Protein AF-A0A820PVW7-F1 (afdb_monomer_lite)

Foldseek 3Di:
DDDDDDQPPCVVVLHQVLVSVVLVVDDAQDKDKDWAFDSSCPSVVVVVDDDDHGDIDIDIDTRHDDDDDDDLPPDDPVRLVVVLVVLQVVLVVCVVVVVNVVSVVSVVVNVSSND

pLDDT: mean 82.85, std 8.85, range [55.69, 93.88]

Secondary structure (DSSP, 8-state):
------TT-GGGGT--HHHHHHHTTPPTT-EEEEEEEGGGGTTGGGGT--PPTT-EEEEEEE-----PPPPTTT--HHHHHHHHHHHHHHHHHHHHTT-HHHHHHHHHHHHHHH-

Sequence (115 aa):
RTIQFIVGLPFLQNIPLAIDYSVRKMYLNEHCQLVLKGKALEGLEKLSIPIKDDTSIQCEITLIKLERLEDEGALSDKEKVDQSELLKSRADDLVKNNHYQHAITRYQMIIKLLT

Organism: NCBI:txid433720

Radius of gyration: 16.53 Å; chains: 1; bounding box: 33×32×45 Å

Structure (mmCIF, N/CA/C/O backbone):
data_AF-A0A820PVW7-F1
#
_entry.id   AF-A0A820PVW7-F1
#
loop_
_atom_site.group_PDB
_atom_site.id
_atom_site.type_symbol
_atom_site.label_atom_id
_atom_site.label_alt_id
_atom_site.label_comp_id
_atom_site.label_asym_id
_atom_site.label_entity_id
_atom_site.label_seq_id
_atom_site.pdbx_PDB_ins_code
_atom_site.Cartn_x
_atom_site.Cartn_y
_atom_site.Cartn_z
_atom_site.occupancy
_atom_site.B_iso_or_equiv
_atom_site.auth_seq_id
_atom_site.auth_comp_id
_atom_site.auth_asym_id
_atom_site.auth_atom_id
_atom_site.pdbx_PDB_model_num
ATOM 1 N N . ARG A 1 1 ? 1.313 -14.946 -8.168 1.00 77.56 1 ARG A N 1
ATOM 2 C CA . ARG A 1 1 ? 1.845 -14.561 -6.833 1.00 77.56 1 ARG A CA 1
ATOM 3 C C . ARG A 1 1 ? 0.840 -13.624 -6.183 1.00 77.56 1 ARG A C 1
ATOM 5 O O . ARG A 1 1 ? 0.390 -12.720 -6.870 1.00 77.56 1 ARG A O 1
ATOM 12 N N . THR A 1 2 ? 0.508 -13.816 -4.907 1.00 84.62 2 THR A N 1
ATOM 13 C CA . THR A 1 2 ? -0.335 -12.868 -4.157 1.00 84.62 2 THR A CA 1
ATOM 14 C C . THR A 1 2 ? 0.546 -11.816 -3.502 1.00 84.62 2 THR A C 1
ATOM 16 O O . THR A 1 2 ? 1.585 -12.155 -2.934 1.00 84.62 2 THR A O 1
ATOM 19 N N . ILE A 1 3 ? 0.160 -10.546 -3.611 1.00 84.12 3 ILE A N 1
ATOM 20 C CA . ILE A 1 3 ? 0.892 -9.431 -3.013 1.00 84.12 3 ILE A CA 1
ATOM 21 C C . ILE A 1 3 ? -0.109 -8.540 -2.288 1.00 84.12 3 ILE A C 1
ATOM 23 O O . ILE A 1 3 ? -1.164 -8.220 -2.829 1.00 84.12 3 ILE A O 1
ATOM 27 N N . GLN A 1 4 ? 0.226 -8.153 -1.064 1.00 85.94 4 GLN A N 1
ATOM 28 C CA . GLN A 1 4 ? -0.521 -7.170 -0.294 1.00 85.94 4 GLN A CA 1
ATOM 29 C C . GLN A 1 4 ? 0.257 -5.866 -0.329 1.00 85.94 4 GLN A C 1
ATOM 31 O O . GLN A 1 4 ? 1.449 -5.882 -0.029 1.00 85.94 4 GLN A O 1
ATOM 36 N N . PHE A 1 5 ? -0.399 -4.758 -0.674 1.00 85.12 5 PHE A N 1
ATOM 37 C CA . PHE A 1 5 ? 0.252 -3.457 -0.642 1.00 85.12 5 PHE A CA 1
ATOM 38 C C . PHE A 1 5 ? -0.657 -2.296 -0.277 1.00 85.12 5 PHE A C 1
ATOM 40 O O . PHE A 1 5 ? -1.881 -2.419 -0.283 1.00 85.12 5 PHE A O 1
ATOM 47 N N . ILE A 1 6 ? -0.032 -1.172 0.078 1.00 84.38 6 ILE A N 1
ATOM 48 C CA . ILE A 1 6 ? -0.732 0.073 0.390 1.00 84.38 6 ILE A CA 1
ATOM 49 C C . ILE A 1 6 ? -0.848 0.906 -0.882 1.00 84.38 6 ILE A C 1
ATOM 51 O O . ILE A 1 6 ? 0.156 1.359 -1.436 1.00 84.38 6 ILE A O 1
ATOM 55 N N . VAL A 1 7 ? -2.087 1.163 -1.299 1.00 85.25 7 VAL A N 1
ATOM 56 C CA . VAL A 1 7 ? -2.375 2.037 -2.438 1.00 85.25 7 VAL A CA 1
ATOM 57 C C . VAL A 1 7 ? -1.823 3.446 -2.177 1.00 85.25 7 VAL A C 1
ATOM 59 O O . VAL A 1 7 ? -2.030 4.044 -1.116 1.00 85.25 7 VAL A O 1
ATOM 62 N N . GLY A 1 8 ? -1.090 3.976 -3.152 1.00 83.31 8 GLY A N 1
ATOM 63 C CA . GLY A 1 8 ? -0.345 5.230 -3.083 1.00 83.31 8 GLY A CA 1
ATOM 64 C C . GLY A 1 8 ? 1.071 5.114 -2.537 1.00 83.31 8 GLY A C 1
ATOM 65 O O . GLY A 1 8 ? 1.773 6.119 -2.535 1.00 83.31 8 GLY A O 1
ATOM 66 N N . LEU A 1 9 ? 1.511 3.927 -2.109 1.00 82.69 9 LEU A N 1
ATOM 67 C CA . LEU A 1 9 ? 2.889 3.669 -1.676 1.00 82.69 9 LEU A CA 1
ATOM 68 C C . LEU A 1 9 ? 3.475 2.406 -2.337 1.00 82.69 9 LEU A C 1
ATOM 70 O O . LEU A 1 9 ? 4.058 1.568 -1.645 1.00 82.69 9 LEU A O 1
ATOM 74 N N . PRO A 1 10 ? 3.360 2.236 -3.668 1.00 79.94 10 PRO A N 1
ATOM 75 C CA . PRO A 1 10 ? 3.759 0.990 -4.322 1.00 79.94 10 PRO A CA 1
ATOM 76 C C . PRO A 1 10 ? 5.267 0.711 -4.201 1.00 79.94 10 PRO A C 1
ATOM 78 O O . PRO A 1 10 ? 5.692 -0.443 -4.155 1.00 79.94 10 PRO A O 1
ATOM 81 N N . PHE A 1 11 ? 6.084 1.759 -4.049 1.00 76.19 11 PHE A N 1
ATOM 82 C CA . PHE A 1 11 ? 7.536 1.650 -3.901 1.00 76.19 11 PHE A CA 1
ATOM 83 C C . PHE A 1 11 ? 7.978 0.898 -2.637 1.00 76.19 11 PHE A C 1
ATOM 85 O O . PHE A 1 11 ? 9.040 0.281 -2.668 1.00 76.19 11 PHE A O 1
ATOM 92 N N . LEU A 1 12 ? 7.185 0.905 -1.554 1.00 75.50 12 LEU A N 1
ATOM 93 C CA . LEU A 1 12 ? 7.534 0.213 -0.305 1.00 75.50 12 LEU A CA 1
ATOM 94 C C . LEU A 1 12 ? 7.632 -1.300 -0.482 1.00 75.50 12 LEU A C 1
ATOM 96 O O . LEU A 1 12 ? 8.391 -1.967 0.215 1.00 75.50 12 LEU A O 1
ATOM 100 N N . GLN A 1 13 ? 6.849 -1.844 -1.408 1.00 76.94 13 GLN A N 1
ATOM 101 C CA . GLN A 1 13 ? 6.765 -3.281 -1.660 1.00 76.94 13 GLN A CA 1
ATOM 102 C C . GLN A 1 13 ? 7.179 -3.630 -3.082 1.00 76.94 13 GLN A C 1
ATOM 104 O O . GLN A 1 13 ? 6.875 -4.719 -3.565 1.00 76.94 13 GLN A O 1
ATOM 109 N N . ASN A 1 14 ? 7.912 -2.718 -3.729 1.00 76.00 14 ASN A N 1
ATOM 110 C CA . ASN A 1 14 ? 8.447 -2.911 -5.070 1.00 76.00 14 ASN A CA 1
ATOM 111 C C . ASN A 1 14 ? 7.352 -3.275 -6.086 1.00 76.00 14 ASN A C 1
ATOM 113 O O . ASN A 1 14 ? 7.536 -4.131 -6.949 1.00 76.00 14 ASN A O 1
ATOM 117 N N . ILE A 1 15 ? 6.191 -2.636 -5.943 1.00 82.00 15 ILE A N 1
ATOM 118 C CA . ILE A 1 15 ? 5.067 -2.770 -6.857 1.00 82.00 15 ILE A CA 1
ATOM 119 C C . ILE A 1 15 ? 5.228 -1.749 -7.991 1.00 82.00 15 ILE A C 1
ATOM 121 O O . ILE A 1 15 ? 5.542 -0.587 -7.722 1.00 82.00 15 ILE A O 1
ATOM 125 N N . PRO A 1 16 ? 5.005 -2.144 -9.255 1.00 81.88 16 PRO A N 1
ATOM 126 C CA . PRO A 1 16 ? 4.980 -1.214 -10.374 1.00 81.88 16 PRO A CA 1
ATOM 127 C C . PRO A 1 16 ? 3.890 -0.161 -10.199 1.00 81.88 16 PRO A C 1
ATOM 129 O O . PRO A 1 16 ? 2.751 -0.477 -9.839 1.00 81.88 16 PRO A O 1
ATOM 132 N N . LEU A 1 17 ? 4.208 1.088 -10.531 1.00 83.19 17 LEU A N 1
ATOM 133 C CA . LEU A 1 17 ? 3.278 2.208 -10.376 1.00 83.19 17 LEU A CA 1
ATOM 134 C C . LEU A 1 17 ? 1.974 1.997 -11.169 1.00 83.19 17 LEU A C 1
ATOM 136 O O . LEU A 1 17 ? 0.893 2.394 -10.735 1.00 83.19 17 LEU A O 1
ATOM 140 N N . ALA A 1 18 ? 2.051 1.308 -12.308 1.00 85.44 18 ALA A N 1
ATOM 141 C CA . ALA A 1 18 ? 0.877 0.974 -13.104 1.00 85.44 18 ALA A CA 1
ATOM 142 C C . ALA A 1 18 ? -0.112 0.050 -12.378 1.00 85.44 18 ALA A C 1
ATOM 144 O O . ALA A 1 18 ? -1.321 0.195 -12.565 1.00 85.44 18 ALA A O 1
ATOM 145 N N . ILE A 1 19 ? 0.374 -0.858 -11.524 1.00 87.44 19 ILE A N 1
ATOM 146 C CA . ILE A 1 19 ? -0.499 -1.705 -10.702 1.00 87.44 19 ILE A CA 1
ATOM 147 C C . IL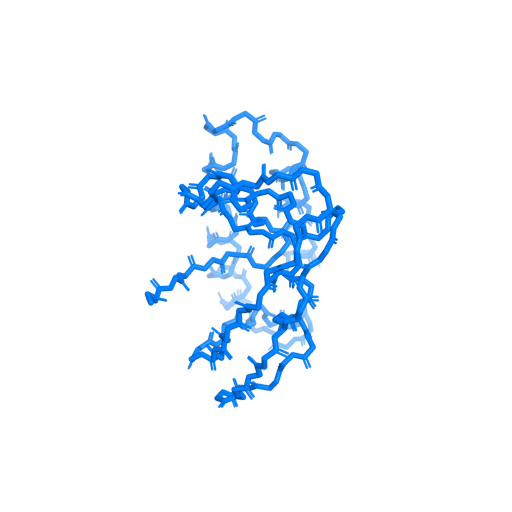E A 1 19 ? -1.211 -0.842 -9.656 1.00 87.44 19 ILE A C 1
ATOM 149 O O . ILE A 1 19 ? -2.421 -0.976 -9.503 1.00 87.44 19 ILE A O 1
ATOM 153 N N . ASP A 1 20 ? -0.513 0.105 -9.015 1.00 88.75 20 ASP A N 1
ATOM 154 C CA . ASP A 1 20 ? -1.137 1.049 -8.070 1.00 88.75 20 ASP A CA 1
ATOM 155 C C . ASP A 1 20 ? -2.300 1.816 -8.706 1.00 88.75 20 ASP A C 1
ATOM 157 O O . ASP A 1 20 ? -3.397 1.874 -8.151 1.00 88.75 20 ASP A O 1
ATOM 161 N N . TYR A 1 21 ? -2.082 2.365 -9.904 1.00 88.56 21 TYR A N 1
ATOM 162 C CA . TYR A 1 21 ? -3.120 3.099 -10.623 1.00 88.56 21 TYR A CA 1
ATOM 163 C C . TYR A 1 21 ? -4.275 2.215 -11.081 1.00 88.56 21 TYR A C 1
ATOM 165 O O . TYR A 1 21 ? -5.422 2.663 -11.067 1.00 88.56 21 TYR A O 1
ATOM 173 N N . SER A 1 22 ? -3.986 0.981 -11.488 1.00 89.88 22 SER A N 1
ATOM 174 C CA . SER A 1 22 ? -5.010 0.058 -11.980 1.00 89.88 22 SER A CA 1
ATOM 175 C C . SER A 1 22 ? -5.926 -0.389 -10.848 1.00 89.88 22 SER A C 1
ATOM 177 O O . SER A 1 22 ? -7.141 -0.282 -10.977 1.00 89.88 22 SER A O 1
ATOM 179 N N . VAL A 1 23 ? -5.364 -0.767 -9.696 1.00 90.50 23 VAL A N 1
ATOM 180 C CA 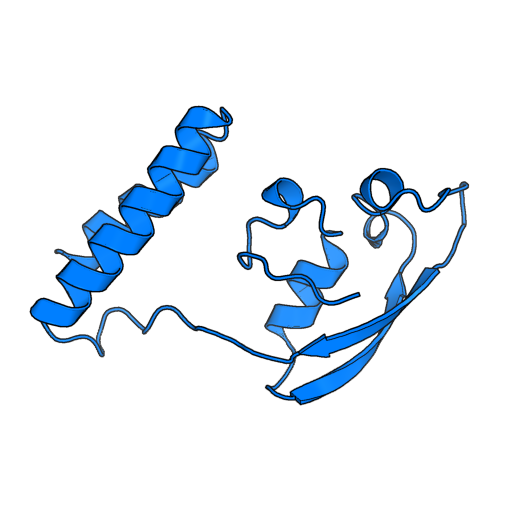. VAL A 1 23 ? -6.141 -1.242 -8.538 1.00 90.50 23 VAL A CA 1
ATOM 181 C C . VAL A 1 23 ? -7.096 -0.169 -7.999 1.00 90.50 23 VAL A C 1
ATOM 183 O O . VAL A 1 23 ? -8.175 -0.501 -7.520 1.00 90.50 23 VAL A O 1
ATOM 186 N N . ARG A 1 24 ? -6.777 1.126 -8.149 1.00 88.69 24 ARG A N 1
ATOM 187 C CA . ARG A 1 24 ? -7.698 2.233 -7.804 1.00 88.69 24 ARG A CA 1
ATOM 188 C C . ARG A 1 24 ? -8.979 2.260 -8.642 1.00 88.69 24 ARG A C 1
ATOM 190 O O . ARG A 1 24 ? -9.950 2.882 -8.223 1.00 88.69 24 ARG A O 1
ATOM 197 N N . LYS A 1 25 ? -8.960 1.650 -9.828 1.00 90.06 25 LYS A N 1
ATOM 198 C CA . LYS A 1 25 ? -10.087 1.605 -10.770 1.00 90.06 25 LYS A CA 1
ATOM 199 C C . LYS A 1 25 ? -10.798 0.251 -10.792 1.00 90.06 25 LYS A C 1
ATOM 201 O O . LYS A 1 25 ? -11.814 0.143 -11.465 1.00 90.06 25 LYS A O 1
ATOM 206 N N . MET A 1 26 ? -10.270 -0.749 -10.088 1.00 91.12 26 MET A N 1
ATOM 207 C CA . MET A 1 26 ? -10.826 -2.099 -10.063 1.00 91.12 26 MET A CA 1
ATOM 208 C C . MET A 1 26 ? -11.933 -2.249 -9.019 1.00 91.12 26 MET A C 1
ATOM 210 O O . MET A 1 26 ? -11.892 -1.651 -7.938 1.00 91.12 26 MET A O 1
ATOM 214 N N . TYR A 1 27 ? -12.883 -3.127 -9.315 1.00 89.81 27 TYR A N 1
ATOM 215 C CA . TYR A 1 27 ? -13.844 -3.661 -8.361 1.00 89.81 27 TYR A CA 1
ATOM 216 C C . TYR A 1 27 ? -13.270 -4.870 -7.613 1.00 89.81 27 TYR A C 1
ATOM 218 O O . TYR A 1 27 ? -12.356 -5.558 -8.070 1.00 89.81 27 TYR A O 1
ATOM 226 N N . LEU A 1 28 ? -13.810 -5.142 -6.423 1.00 90.12 28 LEU A N 1
ATOM 227 C CA . LEU A 1 28 ? -13.441 -6.333 -5.660 1.00 90.12 28 LEU A CA 1
ATOM 228 C C . LEU A 1 28 ? -13.750 -7.598 -6.478 1.00 90.12 28 LEU A C 1
ATOM 230 O O . LEU A 1 28 ? -14.820 -7.703 -7.071 1.00 90.12 28 LEU A O 1
ATOM 234 N N . ASN A 1 29 ? -12.823 -8.556 -6.471 1.00 91.00 29 ASN A N 1
ATOM 235 C CA . ASN A 1 29 ? -12.823 -9.786 -7.270 1.00 91.00 29 ASN A CA 1
ATOM 236 C C . ASN A 1 29 ? -12.737 -9.582 -8.789 1.00 91.00 29 ASN A C 1
ATOM 238 O O . ASN A 1 29 ? -12.805 -10.560 -9.532 1.00 91.00 29 ASN A O 1
ATOM 242 N N . GLU A 1 30 ? -12.550 -8.349 -9.264 1.00 93.44 30 GLU A N 1
ATOM 243 C CA . GLU A 1 30 ? -12.299 -8.106 -10.677 1.00 93.44 30 GLU A CA 1
ATOM 244 C C . GLU A 1 30 ? -10.961 -8.726 -11.079 1.00 93.44 30 GLU A C 1
ATOM 246 O O . GLU A 1 30 ? -9.946 -8.570 -10.391 1.00 93.44 30 GLU A O 1
ATOM 251 N N . HIS A 1 31 ? -10.981 -9.429 -12.207 1.00 93.88 31 HIS A N 1
ATOM 252 C CA . HIS A 1 31 ? -9.802 -9.913 -12.902 1.00 93.88 31 HIS A CA 1
ATOM 253 C C . HIS A 1 31 ? -9.607 -9.069 -14.158 1.00 93.88 31 HIS A C 1
ATOM 255 O O . HIS A 1 31 ? -10.538 -8.925 -14.953 1.00 93.88 31 HIS A O 1
ATOM 261 N N . CYS A 1 32 ? -8.410 -8.526 -14.349 1.00 92.81 32 CYS A N 1
ATOM 262 C CA . CYS A 1 32 ? -8.092 -7.747 -15.532 1.00 92.81 32 CYS A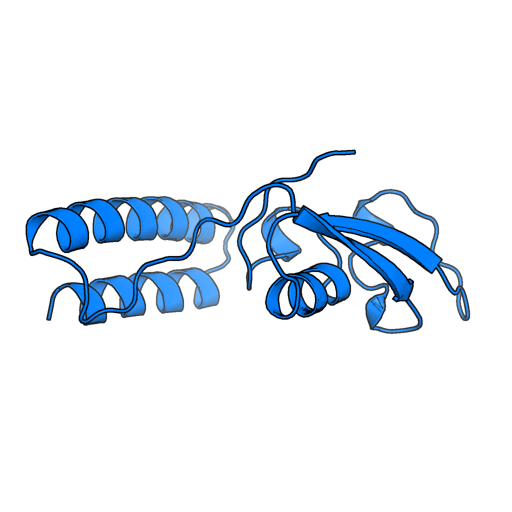 CA 1
ATOM 263 C C . CYS A 1 32 ? -6.687 -8.049 -16.052 1.00 92.81 32 CYS A C 1
ATOM 265 O O . CYS A 1 32 ? -5.774 -8.445 -15.322 1.00 92.81 32 CYS A O 1
ATOM 267 N N . GLN A 1 33 ? -6.535 -7.838 -17.353 1.00 92.38 33 GLN A N 1
ATOM 268 C CA . GLN A 1 33 ? -5.276 -7.960 -18.061 1.00 92.38 33 GLN A CA 1
ATOM 269 C C . GLN A 1 33 ? -4.778 -6.557 -18.402 1.00 92.38 33 GLN A C 1
ATOM 271 O O . GLN A 1 33 ? -5.479 -5.768 -19.037 1.00 92.38 33 GLN A O 1
ATOM 276 N N . LEU A 1 34 ? -3.555 -6.246 -17.989 1.00 88.75 34 LEU A N 1
ATOM 277 C CA . LEU A 1 34 ? -2.899 -4.977 -18.258 1.00 88.75 34 LEU A CA 1
ATOM 278 C C . LEU A 1 34 ? -1.758 -5.188 -19.247 1.00 88.75 34 LEU A C 1
ATOM 280 O O . LEU A 1 34 ? -1.003 -6.157 -19.162 1.00 88.75 34 LEU A O 1
ATOM 284 N N . VAL A 1 35 ? -1.605 -4.237 -20.164 1.00 88.38 35 VAL A N 1
ATOM 285 C CA . VAL A 1 35 ? -0.453 -4.156 -21.063 1.00 88.38 35 VAL A CA 1
ATOM 286 C C . VAL A 1 35 ? 0.366 -2.940 -20.659 1.00 88.38 35 VAL A C 1
ATOM 288 O O . VAL A 1 35 ? -0.042 -1.798 -20.862 1.00 88.38 35 VAL A O 1
ATOM 291 N N . LEU A 1 36 ? 1.522 -3.196 -20.058 1.00 85.12 36 LEU A N 1
ATOM 292 C CA . LEU A 1 36 ? 2.425 -2.184 -19.530 1.00 85.12 36 LEU A CA 1
ATOM 293 C C . LEU A 1 36 ? 3.526 -1.883 -20.554 1.00 85.12 36 LEU A C 1
ATOM 295 O O . LEU A 1 36 ? 4.083 -2.802 -21.160 1.00 85.12 36 LEU A O 1
ATOM 299 N N . LYS A 1 37 ? 3.837 -0.597 -20.755 1.00 85.19 37 LYS A N 1
ATOM 300 C CA . LYS A 1 37 ? 4.891 -0.108 -21.663 1.00 85.19 37 LYS A CA 1
ATOM 301 C C . LYS A 1 37 ? 5.562 1.151 -21.103 1.00 85.19 37 LYS A C 1
ATOM 303 O O . LYS A 1 37 ? 4.921 1.934 -20.399 1.00 85.19 37 LYS A O 1
ATOM 308 N N . GLY A 1 38 ? 6.828 1.377 -21.458 1.00 83.44 38 GLY A N 1
ATOM 309 C CA . GLY A 1 38 ? 7.571 2.591 -21.092 1.00 83.44 38 GLY A CA 1
ATOM 310 C C . GLY A 1 38 ? 7.594 2.831 -19.578 1.00 83.44 38 GLY A C 1
ATOM 311 O O . GLY A 1 38 ? 7.869 1.913 -18.813 1.00 83.44 38 GLY A O 1
ATOM 312 N N . LYS A 1 39 ? 7.229 4.042 -19.132 1.00 77.50 39 LYS A N 1
ATOM 313 C CA . LYS A 1 39 ? 7.205 4.426 -17.702 1.00 77.50 39 LYS A CA 1
ATOM 314 C C . LYS A 1 39 ? 6.294 3.560 -16.826 1.00 77.50 39 LYS A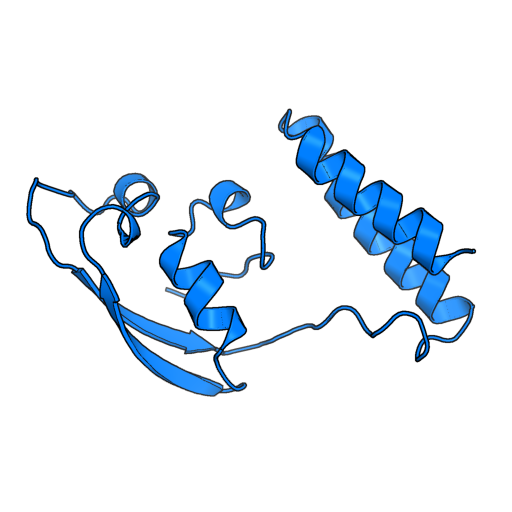 C 1
ATOM 316 O O . LYS A 1 39 ? 6.502 3.472 -15.624 1.00 77.50 39 LYS A O 1
ATOM 321 N N . ALA A 1 40 ? 5.293 2.893 -17.407 1.00 76.88 40 ALA A N 1
ATOM 322 C CA . ALA A 1 40 ? 4.426 1.973 -16.666 1.00 76.88 40 ALA A CA 1
ATOM 323 C C . ALA A 1 40 ? 5.168 0.715 -16.174 1.00 76.88 40 ALA A C 1
ATOM 325 O O . ALA A 1 40 ? 4.631 -0.026 -15.351 1.00 76.88 40 ALA A O 1
ATOM 326 N N . LEU A 1 41 ? 6.379 0.476 -16.690 1.00 75.94 41 LEU A N 1
ATOM 327 C CA . LEU A 1 41 ? 7.241 -0.633 -16.306 1.00 75.94 41 LEU A CA 1
ATOM 328 C C . LEU A 1 41 ? 8.151 -0.306 -15.116 1.00 75.94 41 LEU A C 1
ATOM 330 O O . LEU A 1 41 ? 8.726 -1.230 -14.551 1.00 75.94 41 LEU A O 1
ATOM 334 N N . GLU A 1 42 ? 8.272 0.965 -14.715 1.00 75.44 42 GLU A N 1
ATOM 335 C CA . GLU A 1 42 ? 9.091 1.358 -13.563 1.00 75.44 42 GLU A CA 1
ATOM 336 C C . GLU A 1 42 ? 8.634 0.613 -12.295 1.00 75.44 42 GLU A C 1
ATOM 338 O O . GLU A 1 42 ? 7.453 0.626 -11.925 1.00 75.44 42 GLU A O 1
ATOM 343 N N . GLY A 1 43 ? 9.575 -0.065 -11.637 1.00 68.94 43 GLY A N 1
ATOM 344 C CA . GLY A 1 43 ? 9.344 -0.928 -10.482 1.00 68.94 43 GLY A CA 1
ATOM 345 C C . GLY A 1 43 ? 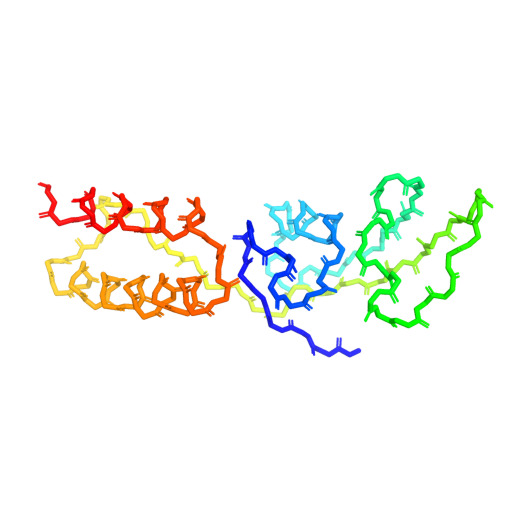9.240 -2.422 -10.815 1.00 68.94 43 GLY A C 1
ATOM 346 O O . GLY A 1 43 ? 9.386 -3.238 -9.902 1.00 68.94 43 GLY A O 1
ATOM 347 N N . LEU A 1 44 ? 9.047 -2.821 -12.084 1.00 71.25 44 LEU A N 1
ATOM 348 C CA . LEU A 1 44 ? 9.058 -4.240 -12.493 1.00 71.25 44 LEU A CA 1
ATOM 349 C C . LEU A 1 44 ? 10.464 -4.851 -12.420 1.00 71.25 44 LEU A C 1
ATOM 351 O O . LEU A 1 44 ? 10.591 -6.056 -12.201 1.00 71.25 44 LEU A O 1
ATOM 355 N N . GLU A 1 45 ? 11.521 -4.045 -12.529 1.00 65.12 45 GLU A N 1
ATOM 356 C CA . GLU A 1 45 ? 12.909 -4.498 -12.398 1.00 65.12 45 GLU A CA 1
ATOM 357 C C . GLU A 1 45 ? 13.170 -5.116 -11.018 1.00 65.12 45 GLU A C 1
ATOM 359 O O . GLU A 1 45 ? 13.921 -6.081 -10.873 1.00 65.12 45 GLU A O 1
ATOM 364 N N . LYS A 1 46 ? 12.458 -4.626 -9.998 1.00 68.62 46 LYS A N 1
ATOM 365 C CA . LYS A 1 46 ? 12.521 -5.146 -8.631 1.00 68.62 46 LYS A CA 1
ATOM 366 C C . LYS A 1 46 ? 11.704 -6.422 -8.423 1.00 68.62 46 LYS A C 1
ATOM 368 O O . LYS A 1 46 ? 11.856 -7.087 -7.401 1.00 68.62 46 LYS A O 1
ATOM 373 N N . LEU A 1 47 ? 10.872 -6.785 -9.398 1.00 65.75 47 LEU A N 1
ATOM 374 C CA . LEU A 1 47 ? 10.225 -8.094 -9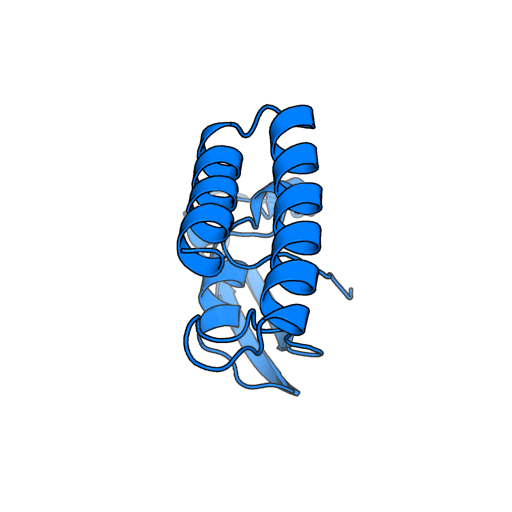.496 1.00 65.75 47 LEU A CA 1
ATOM 375 C C . LEU A 1 47 ? 11.084 -9.098 -10.282 1.00 65.75 47 LEU A C 1
ATOM 377 O O . LEU A 1 47 ? 10.596 -10.169 -10.638 1.00 65.75 47 LEU A O 1
ATOM 381 N N . SER A 1 48 ? 12.360 -8.767 -10.524 1.00 67.75 48 SER A N 1
ATOM 382 C CA . SER A 1 48 ? 13.326 -9.588 -11.266 1.00 67.75 48 SER A CA 1
ATOM 383 C C . SER A 1 48 ? 12.904 -9.869 -12.709 1.00 67.75 48 SER A C 1
ATOM 385 O O . SER A 1 48 ? 13.332 -10.857 -13.303 1.00 67.75 48 SER A O 1
ATOM 387 N N . ILE A 1 49 ? 12.070 -8.999 -13.283 1.00 67.56 49 ILE A N 1
ATOM 388 C CA . ILE A 1 49 ? 11.668 -9.095 -14.682 1.00 67.56 49 ILE A CA 1
ATOM 389 C C . ILE A 1 49 ? 12.652 -8.245 -15.494 1.00 67.56 49 ILE A C 1
ATOM 391 O O . ILE A 1 49 ? 12.743 -7.041 -15.252 1.00 67.56 49 ILE A O 1
ATOM 395 N N . PRO A 1 50 ? 13.420 -8.832 -16.429 1.00 63.88 50 PRO A N 1
ATOM 396 C CA . PRO A 1 50 ? 14.351 -8.070 -17.248 1.00 63.88 50 PRO A CA 1
ATOM 397 C C . PRO A 1 50 ? 13.570 -7.161 -18.202 1.00 63.88 50 PRO A C 1
ATOM 399 O O . PRO A 1 50 ? 12.869 -7.636 -19.095 1.00 63.88 50 PRO A O 1
ATOM 402 N N . ILE A 1 51 ? 13.696 -5.850 -18.011 1.00 66.75 51 ILE A N 1
ATOM 403 C CA . ILE A 1 51 ? 13.092 -4.836 -18.878 1.00 66.75 51 ILE A CA 1
ATOM 404 C C . ILE A 1 51 ? 14.157 -4.407 -19.889 1.00 66.75 51 ILE A C 1
ATOM 406 O O . ILE A 1 51 ? 15.202 -3.892 -19.499 1.00 66.75 51 ILE A O 1
ATOM 410 N N . LYS A 1 52 ? 13.916 -4.638 -21.183 1.00 67.44 52 LYS A N 1
ATOM 411 C CA . LYS A 1 52 ? 14.686 -4.010 -22.270 1.00 67.44 52 LYS A CA 1
ATOM 412 C C . LYS A 1 52 ? 13.951 -2.764 -22.766 1.00 67.44 52 LYS A C 1
ATOM 414 O O . LYS A 1 52 ? 12.729 -2.674 -22.604 1.00 67.44 52 LYS A O 1
ATOM 419 N N . ASP A 1 53 ? 14.663 -1.863 -23.432 1.00 64.44 53 ASP A N 1
ATOM 420 C CA . ASP A 1 53 ? 14.034 -0.770 -24.180 1.00 64.44 53 ASP A CA 1
ATOM 421 C C . ASP A 1 53 ? 12.986 -1.338 -25.161 1.00 64.44 53 ASP A C 1
ATOM 423 O O . ASP A 1 53 ? 13.176 -2.412 -25.734 1.00 64.44 53 ASP A O 1
ATOM 427 N N . ASP A 1 54 ? 11.833 -0.670 -25.265 1.00 70.12 54 ASP A N 1
ATOM 428 C CA . ASP A 1 54 ? 10.644 -1.079 -26.040 1.00 70.12 54 ASP A CA 1
ATOM 429 C C . ASP A 1 54 ? 9.947 -2.393 -25.633 1.00 70.12 54 ASP A C 1
ATOM 431 O O . ASP A 1 54 ? 9.061 -2.886 -26.339 1.00 70.12 54 ASP A O 1
ATOM 435 N N . THR A 1 55 ? 10.255 -2.950 -24.458 1.00 75.56 55 THR A N 1
ATOM 436 C CA . THR A 1 55 ? 9.526 -4.129 -23.964 1.00 75.56 55 THR A CA 1
ATOM 437 C C . THR A 1 55 ? 8.075 -3.770 -23.634 1.00 75.56 55 THR A C 1
ATOM 439 O O . THR A 1 55 ? 7.795 -2.758 -22.996 1.00 75.56 55 THR A O 1
ATOM 442 N N . SER A 1 56 ? 7.131 -4.628 -24.021 1.00 82.19 56 SER A N 1
ATOM 443 C CA . SER A 1 56 ? 5.760 -4.595 -23.510 1.00 82.19 56 SER A CA 1
ATOM 444 C C . SER A 1 56 ? 5.503 -5.805 -22.633 1.00 82.19 56 SER A C 1
ATOM 446 O O . SER A 1 56 ? 5.728 -6.931 -23.076 1.00 82.19 56 SER A O 1
ATOM 448 N N . ILE A 1 57 ? 5.014 -5.582 -21.416 1.00 82.94 57 ILE A N 1
ATOM 449 C CA . ILE A 1 57 ? 4.717 -6.655 -20.467 1.00 82.94 57 ILE A CA 1
ATOM 450 C C . ILE A 1 57 ? 3.208 -6.781 -20.333 1.00 82.94 57 ILE A C 1
ATOM 452 O O . ILE A 1 57 ? 2.520 -5.818 -20.003 1.00 82.94 57 ILE A O 1
ATOM 456 N N . GLN A 1 58 ? 2.704 -7.985 -20.578 1.00 86.56 58 GLN A N 1
ATOM 457 C CA . GLN A 1 58 ? 1.341 -8.352 -20.234 1.00 86.56 58 GLN A CA 1
ATOM 458 C C . GLN A 1 58 ? 1.334 -8.901 -18.810 1.00 86.56 58 GLN A C 1
ATOM 460 O O . GLN A 1 58 ? 2.087 -9.824 -18.498 1.00 86.56 58 GLN A O 1
ATOM 465 N N . CYS A 1 59 ? 0.493 -8.340 -17.948 1.00 85.12 59 CYS A N 1
ATOM 466 C CA . CYS A 1 59 ? 0.253 -8.886 -16.622 1.00 85.12 59 CYS A CA 1
ATOM 467 C C . CYS A 1 59 ? -1.237 -9.089 -16.383 1.00 85.12 59 CYS A C 1
ATOM 469 O O . CYS A 1 59 ? -2.078 -8.318 -16.836 1.00 85.12 59 CYS A O 1
ATOM 471 N N . GLU A 1 60 ? -1.547 -10.151 -15.657 1.00 90.62 60 GLU A N 1
ATOM 472 C CA . GLU A 1 60 ? -2.894 -10.458 -15.206 1.00 90.62 60 GLU A CA 1
ATOM 473 C C . GLU A 1 60 ? -2.952 -10.216 -13.705 1.00 90.62 60 GLU A C 1
ATOM 475 O O . GLU A 1 60 ? -2.098 -10.699 -12.952 1.00 90.62 60 GLU A O 1
ATOM 480 N N . ILE A 1 61 ? -3.939 -9.437 -13.273 1.00 91.31 61 ILE A N 1
ATOM 481 C CA . ILE A 1 61 ? -4.145 -9.118 -11.865 1.00 91.31 61 ILE A CA 1
ATOM 482 C C . ILE A 1 61 ? -5.592 -9.391 -11.469 1.00 91.31 61 ILE A C 1
ATOM 484 O O . ILE A 1 61 ? -6.524 -9.164 -12.236 1.00 91.31 61 ILE A O 1
ATOM 488 N N . THR A 1 62 ? -5.769 -9.858 -10.236 1.00 93.00 62 THR A N 1
ATOM 489 C CA . THR A 1 62 ? -7.083 -10.039 -9.615 1.00 93.00 62 THR A CA 1
ATOM 490 C C . THR A 1 62 ? -7.095 -9.304 -8.283 1.00 93.00 62 THR A C 1
ATOM 492 O O . THR A 1 62 ? -6.212 -9.529 -7.449 1.00 93.00 62 THR A O 1
ATOM 495 N N . LEU A 1 63 ? -8.089 -8.442 -8.055 1.00 92.38 63 LEU A N 1
ATOM 496 C CA . LEU A 1 63 ? -8.237 -7.742 -6.778 1.00 92.38 63 LEU A CA 1
ATOM 497 C C . LEU A 1 63 ? -8.927 -8.651 -5.754 1.00 92.38 63 LEU A C 1
ATOM 499 O O . LEU A 1 63 ? -10.148 -8.707 -5.682 1.00 92.38 63 LEU A O 1
ATOM 503 N N . ILE A 1 64 ? -8.135 -9.360 -4.950 1.00 92.25 64 ILE A N 1
ATOM 504 C CA . ILE A 1 64 ? -8.646 -10.365 -3.998 1.00 92.25 64 ILE A CA 1
ATOM 505 C C . ILE A 1 64 ? -9.319 -9.716 -2.782 1.00 92.25 64 ILE A C 1
ATOM 507 O O . ILE A 1 64 ? -10.340 -10.193 -2.295 1.00 92.25 64 ILE A O 1
ATOM 511 N N . LYS A 1 65 ? -8.725 -8.645 -2.249 1.00 88.62 65 LYS A N 1
ATOM 512 C CA . LYS A 1 65 ? -9.218 -7.956 -1.054 1.00 88.62 65 LYS A CA 1
ATOM 513 C C . LYS A 1 65 ? -8.870 -6.477 -1.131 1.00 88.62 65 LYS A C 1
ATOM 515 O O . LYS A 1 65 ? -7.760 -6.126 -1.525 1.00 88.62 65 LYS A O 1
ATOM 520 N N . LEU A 1 66 ? -9.808 -5.633 -0.717 1.00 85.50 66 LEU A N 1
ATOM 521 C CA . LEU A 1 66 ? -9.617 -4.196 -0.583 1.00 85.50 66 LEU A CA 1
ATOM 522 C C . LEU A 1 66 ? -10.071 -3.772 0.809 1.00 85.50 66 LEU A C 1
ATOM 524 O O . LEU A 1 66 ? -11.218 -3.998 1.181 1.00 85.50 66 LEU A O 1
ATOM 528 N N . GLU A 1 67 ? -9.168 -3.156 1.558 1.00 82.06 67 GLU A N 1
ATOM 529 C CA . GLU A 1 67 ? -9.481 -2.494 2.819 1.00 82.06 67 GLU A CA 1
ATOM 530 C C . GLU A 1 67 ? -9.401 -0.993 2.560 1.00 82.06 67 GLU A C 1
ATOM 532 O O . GLU A 1 67 ? -8.327 -0.457 2.269 1.00 82.06 67 GLU A O 1
ATOM 537 N N . ARG A 1 68 ? -10.559 -0.331 2.556 1.00 76.06 68 ARG A N 1
ATOM 538 C CA . ARG A 1 68 ? -10.626 1.121 2.415 1.00 76.06 68 ARG A CA 1
ATOM 539 C C . ARG A 1 68 ? -10.483 1.720 3.804 1.00 76.06 68 ARG A C 1
ATOM 541 O O . ARG A 1 68 ? -11.117 1.244 4.737 1.00 76.06 68 ARG A O 1
ATOM 548 N N . LEU A 1 69 ? -9.657 2.752 3.919 1.00 69.81 69 LEU A N 1
ATOM 549 C CA . LEU A 1 69 ? -9.795 3.674 5.038 1.00 69.81 69 LEU A CA 1
ATOM 550 C C . LEU A 1 69 ? -11.173 4.318 4.880 1.00 69.81 69 LEU A C 1
ATOM 552 O O . LEU A 1 69 ? -11.491 4.768 3.775 1.00 69.81 69 LEU A O 1
ATOM 556 N N . GLU A 1 70 ? -12.000 4.269 5.919 1.00 61.94 70 GLU A N 1
ATOM 557 C CA . GLU A 1 70 ? -13.334 4.859 5.851 1.00 61.94 70 GLU A CA 1
ATOM 558 C C . GLU A 1 70 ? -13.224 6.377 5.673 1.00 61.94 70 GLU A C 1
ATOM 560 O O . GLU A 1 70 ? -12.246 7.000 6.105 1.00 61.94 70 GLU A O 1
ATOM 565 N N . ASP A 1 71 ? -14.212 6.962 4.992 1.00 60.28 71 ASP A N 1
ATOM 566 C CA . ASP A 1 71 ? -14.309 8.411 4.839 1.00 60.28 71 ASP A CA 1
ATOM 567 C C . ASP A 1 71 ? -14.455 9.072 6.220 1.00 60.28 71 ASP A C 1
ATOM 569 O O . ASP A 1 71 ? -15.184 8.584 7.083 1.00 60.28 71 ASP A O 1
ATOM 573 N N . GLU A 1 72 ? -13.784 10.213 6.413 1.00 55.69 72 GLU A N 1
ATOM 574 C CA . GLU A 1 72 ? -13.620 10.915 7.704 1.00 55.69 72 GLU A CA 1
ATOM 575 C C . GLU A 1 72 ? -14.950 11.191 8.450 1.00 55.69 72 GLU A C 1
ATOM 577 O O . GLU A 1 72 ? -14.957 11.352 9.672 1.00 55.69 72 GLU A O 1
ATOM 582 N N . GLY A 1 73 ? -16.082 11.220 7.735 1.00 58.28 73 GLY A N 1
ATOM 583 C CA . GLY A 1 73 ? -17.420 11.468 8.283 1.00 58.28 73 GLY A CA 1
ATOM 584 C C . GLY A 1 73 ? -18.226 10.233 8.710 1.00 58.28 73 GLY A C 1
ATOM 585 O O . GLY A 1 73 ? -19.328 10.412 9.223 1.00 58.28 73 GLY A O 1
ATOM 586 N N . ALA A 1 74 ? -17.734 9.010 8.484 1.00 64.50 74 ALA A N 1
ATOM 587 C CA . ALA A 1 74 ? -18.480 7.770 8.749 1.00 64.50 74 ALA A CA 1
ATOM 588 C C . ALA A 1 74 ? -18.063 7.039 10.039 1.00 64.50 74 ALA A C 1
ATOM 590 O O . ALA A 1 74 ? -18.793 6.166 10.502 1.00 64.50 74 ALA A O 1
ATOM 591 N N . LEU A 1 75 ? -16.926 7.420 10.625 1.00 76.69 75 LEU A N 1
ATOM 592 C CA . LEU A 1 75 ? -16.316 6.738 11.766 1.00 76.69 75 LEU A CA 1
ATOM 593 C C . LEU A 1 75 ? -16.811 7.308 13.100 1.00 76.69 75 LEU A C 1
ATOM 595 O O . LEU A 1 75 ? -16.816 8.526 13.306 1.00 76.69 75 LEU A O 1
ATOM 599 N N . SER A 1 76 ? -17.145 6.429 14.043 1.00 83.62 76 SER A N 1
ATOM 600 C CA . SER A 1 76 ? -17.322 6.785 15.455 1.00 83.62 76 SER A CA 1
ATOM 601 C C . SER A 1 76 ? -16.000 7.224 16.099 1.00 83.62 76 SER A C 1
ATOM 603 O O . SER A 1 76 ? -14.918 6.903 15.609 1.00 83.62 76 SER A O 1
ATOM 605 N N . ASP A 1 77 ? -16.061 7.904 17.249 1.00 85.75 77 ASP A N 1
ATOM 606 C CA . ASP A 1 77 ? -14.859 8.357 17.972 1.00 85.75 77 ASP A CA 1
ATOM 607 C C . ASP A 1 77 ? -13.884 7.214 18.281 1.00 85.75 77 ASP A C 1
ATOM 609 O O . ASP A 1 77 ? -12.668 7.385 18.207 1.00 85.75 77 ASP A O 1
ATOM 613 N N . LYS A 1 78 ? -14.410 6.020 18.578 1.00 87.75 78 LYS A N 1
ATOM 614 C CA . LYS A 1 78 ? -13.586 4.832 18.809 1.00 87.75 78 LYS A CA 1
ATOM 615 C C . LYS A 1 78 ? -12.885 4.378 17.527 1.00 87.75 78 LYS A C 1
ATOM 617 O O . LYS A 1 78 ? -11.682 4.144 17.543 1.00 87.75 78 LYS A O 1
ATOM 622 N N . GLU A 1 79 ? -13.612 4.301 16.416 1.00 85.69 79 GLU A N 1
ATOM 623 C CA . GLU A 1 79 ? -13.048 3.866 15.133 1.00 85.69 79 GLU A CA 1
ATOM 624 C C . GLU A 1 79 ? -12.038 4.887 14.584 1.00 85.69 79 GLU A C 1
ATOM 626 O O . GLU A 1 79 ? -11.026 4.505 13.999 1.00 85.69 79 GLU A O 1
ATOM 631 N N . LYS A 1 80 ? -12.239 6.185 14.854 1.00 86.00 80 LYS A N 1
ATOM 632 C CA . LYS A 1 80 ? -11.256 7.240 14.562 1.00 86.00 80 LYS A CA 1
ATOM 633 C C . LYS A 1 80 ? -9.941 7.028 15.309 1.00 86.00 80 LYS A C 1
ATOM 635 O O . LYS A 1 80 ? -8.874 7.218 14.719 1.00 86.00 80 LYS A O 1
ATOM 640 N N . VAL A 1 81 ? -9.994 6.630 16.583 1.00 89.12 81 VAL A N 1
ATOM 641 C CA . VAL A 1 81 ? -8.795 6.307 17.375 1.00 89.12 81 VAL A CA 1
ATOM 642 C C . VAL A 1 81 ? -8.108 5.057 16.822 1.00 89.12 81 VAL A C 1
ATOM 644 O O . VAL A 1 81 ? -6.918 5.122 16.513 1.00 89.12 81 VAL A O 1
ATOM 647 N N . ASP A 1 82 ? -8.854 3.973 16.597 1.00 88.62 82 ASP A N 1
ATOM 648 C CA . ASP A 1 82 ? -8.315 2.713 16.064 1.00 88.62 82 ASP A CA 1
ATOM 649 C C . ASP A 1 82 ? -7.642 2.927 14.686 1.00 88.62 82 ASP A C 1
ATOM 651 O O . ASP A 1 82 ? -6.519 2.478 14.428 1.00 88.62 82 ASP A O 1
ATOM 655 N N . GLN A 1 83 ? -8.279 3.700 13.798 1.00 85.25 83 GLN A N 1
ATOM 656 C CA . GLN A 1 83 ? -7.726 4.051 12.488 1.00 85.25 83 GLN A CA 1
ATOM 657 C C . GLN A 1 83 ? -6.512 4.989 12.590 1.00 85.25 83 GLN A C 1
ATOM 659 O O . GLN A 1 83 ? -5.561 4.859 11.809 1.00 85.25 83 GLN A O 1
ATOM 664 N N . SER A 1 84 ? -6.498 5.904 13.562 1.00 88.94 84 SER A N 1
ATOM 665 C CA . SER A 1 84 ? -5.350 6.778 13.827 1.00 88.94 84 SER A CA 1
ATOM 666 C C . SER A 1 84 ? -4.125 5.994 14.295 1.00 88.94 84 SER A C 1
ATOM 668 O O . SER A 1 84 ? -3.012 6.272 13.840 1.00 88.94 84 SER A O 1
ATOM 670 N N . GLU A 1 85 ? -4.306 4.984 15.149 1.00 90.19 85 GLU A N 1
ATOM 671 C CA . GLU A 1 85 ? -3.220 4.101 15.587 1.00 90.19 85 GLU A CA 1
ATOM 672 C C . GLU A 1 85 ? -2.619 3.316 14.415 1.00 90.19 85 GLU A C 1
ATOM 674 O O . GLU A 1 85 ? -1.394 3.265 14.257 1.00 90.19 85 GLU A O 1
ATOM 679 N N . LEU A 1 86 ? -3.468 2.779 13.533 1.00 87.44 86 LEU A N 1
ATOM 680 C CA . LEU A 1 86 ? -3.022 2.076 12.331 1.00 87.44 86 LEU A CA 1
ATOM 681 C C . LEU A 1 86 ? -2.234 2.996 11.385 1.00 87.44 86 LEU A C 1
ATOM 683 O O . LEU A 1 86 ? -1.179 2.617 10.865 1.00 87.44 86 LEU A O 1
ATOM 687 N N . LEU A 1 87 ? -2.731 4.215 11.155 1.00 87.25 87 LEU A N 1
ATOM 688 C CA . LEU A 1 87 ? -2.049 5.221 10.339 1.00 87.25 87 LEU A CA 1
ATOM 689 C C . LEU A 1 87 ? -0.705 5.628 10.948 1.00 87.25 87 LEU A C 1
ATOM 691 O O . LEU A 1 87 ? 0.269 5.766 10.206 1.00 87.25 87 LEU A O 1
ATOM 695 N N . LYS A 1 88 ? -0.633 5.765 12.278 1.00 92.19 88 LYS A N 1
ATOM 696 C CA . LYS A 1 88 ? 0.601 6.093 13.000 1.00 92.19 88 LYS A CA 1
ATOM 697 C C . LYS A 1 88 ? 1.640 4.995 12.831 1.00 92.19 88 LYS A C 1
ATOM 699 O O . LYS A 1 88 ? 2.753 5.285 12.408 1.00 92.19 88 LYS A O 1
ATOM 704 N N . SER A 1 89 ? 1.268 3.738 13.075 1.00 90.19 89 SER A N 1
ATOM 705 C CA . SER A 1 89 ? 2.180 2.602 12.908 1.00 90.19 89 SER A CA 1
ATOM 706 C C . SER A 1 89 ? 2.760 2.544 11.487 1.00 90.19 89 SER A C 1
ATOM 708 O O . SER A 1 89 ? 3.966 2.375 11.318 1.00 90.19 89 SER A O 1
ATOM 710 N N . ARG A 1 90 ? 1.929 2.782 10.462 1.00 85.75 90 ARG A N 1
ATOM 711 C CA . ARG A 1 90 ? 2.375 2.848 9.057 1.00 85.75 90 ARG A CA 1
ATOM 712 C C . ARG A 1 90 ? 3.278 4.055 8.774 1.00 85.75 90 ARG A C 1
ATOM 714 O O . ARG A 1 90 ? 4.192 3.954 7.957 1.00 85.75 90 ARG A O 1
ATOM 721 N N . ALA A 1 91 ? 3.024 5.199 9.409 1.00 88.50 91 ALA A N 1
ATOM 722 C CA . ALA A 1 91 ? 3.865 6.388 9.291 1.00 88.50 91 ALA A CA 1
ATOM 723 C C . ALA A 1 91 ? 5.243 6.173 9.933 1.00 88.50 91 ALA A C 1
ATOM 725 O O . ALA A 1 91 ? 6.255 6.533 9.335 1.00 88.50 91 ALA A O 1
ATOM 726 N N . ASP A 1 92 ? 5.302 5.510 11.087 1.00 91.44 92 ASP A N 1
ATOM 727 C CA . ASP A 1 92 ? 6.558 5.192 11.768 1.00 91.44 92 ASP A CA 1
ATOM 728 C C . ASP A 1 92 ? 7.438 4.273 10.904 1.00 91.44 92 ASP A C 1
ATOM 730 O O . ASP A 1 92 ? 8.649 4.474 10.798 1.00 91.44 92 ASP A O 1
ATOM 734 N N . ASP A 1 93 ? 6.836 3.306 10.207 1.00 88.00 93 ASP A N 1
ATOM 735 C CA . ASP A 1 93 ? 7.560 2.460 9.254 1.00 88.00 93 ASP A CA 1
ATOM 736 C C . ASP A 1 93 ? 8.081 3.251 8.044 1.00 88.00 93 ASP A C 1
ATOM 738 O O . ASP A 1 93 ? 9.186 2.989 7.562 1.00 88.00 93 ASP A O 1
ATOM 742 N N . LEU A 1 94 ? 7.350 4.267 7.578 1.00 87.00 94 LEU A N 1
ATOM 743 C CA . LEU A 1 94 ? 7.842 5.189 6.548 1.00 87.00 94 LEU A CA 1
ATOM 744 C C . LEU A 1 94 ? 9.044 6.004 7.045 1.00 87.00 94 LEU A C 1
ATOM 746 O O . LEU A 1 94 ? 10.008 6.167 6.297 1.00 87.00 94 LEU A O 1
ATOM 750 N N . VAL A 1 95 ? 9.021 6.471 8.297 1.00 90.50 95 VAL A N 1
ATOM 751 C CA . VAL A 1 95 ? 10.148 7.190 8.916 1.00 90.50 95 VAL A CA 1
ATOM 752 C C . VAL A 1 95 ? 11.385 6.296 9.000 1.00 90.50 95 VAL A C 1
ATOM 754 O O . VAL A 1 95 ? 12.456 6.713 8.561 1.00 90.50 95 VAL A O 1
ATOM 757 N N . LYS A 1 96 ? 11.245 5.046 9.469 1.00 90.75 96 LYS A N 1
ATOM 758 C CA . LYS A 1 96 ? 12.358 4.073 9.541 1.00 90.75 96 LYS A CA 1
ATOM 759 C C . LYS A 1 96 ? 13.020 3.829 8.182 1.00 90.75 96 LYS A C 1
ATOM 761 O O . LYS A 1 96 ? 14.219 3.582 8.118 1.00 90.75 96 LYS A O 1
ATOM 766 N N . ASN A 1 97 ? 12.245 3.921 7.102 1.00 84.31 97 ASN A N 1
ATOM 767 C CA . ASN A 1 97 ? 12.712 3.732 5.729 1.00 84.31 97 ASN A CA 1
ATOM 768 C C . ASN A 1 97 ? 13.092 5.051 5.020 1.00 84.31 97 ASN A C 1
ATOM 770 O O . ASN A 1 97 ? 13.255 5.068 3.803 1.00 84.31 97 ASN A O 1
ATOM 774 N N . ASN A 1 98 ? 13.255 6.160 5.754 1.00 89.62 98 ASN A N 1
ATOM 775 C CA . ASN A 1 98 ? 13.610 7.487 5.226 1.00 89.62 98 ASN A CA 1
ATOM 776 C C . ASN A 1 98 ? 12.594 8.087 4.229 1.00 89.62 98 ASN A C 1
ATOM 778 O O . ASN A 1 98 ? 12.917 8.986 3.450 1.00 89.62 98 ASN A O 1
ATOM 782 N N . HIS A 1 99 ? 11.338 7.639 4.256 1.00 85.62 99 HIS A N 1
ATOM 783 C CA . HIS A 1 99 ? 10.265 8.138 3.393 1.00 85.62 99 HIS A CA 1
ATOM 784 C C . HIS A 1 99 ? 9.470 9.273 4.058 1.00 85.62 99 HIS A C 1
ATOM 786 O O . HIS A 1 99 ? 8.243 9.224 4.166 1.00 85.62 99 HIS A O 1
ATOM 792 N N . TYR A 1 100 ? 10.175 10.324 4.482 1.00 88.81 100 TYR A N 1
ATOM 793 C CA . TYR A 1 100 ? 9.633 11.395 5.329 1.00 88.81 100 TYR A CA 1
ATOM 794 C C . TYR A 1 100 ? 8.412 12.115 4.740 1.00 88.81 100 TYR A C 1
ATOM 796 O O . TYR A 1 100 ? 7.443 12.347 5.452 1.00 88.81 100 TYR A O 1
ATOM 804 N N . GLN A 1 101 ? 8.413 12.419 3.438 1.00 86.12 101 GLN A N 1
ATOM 805 C CA . GLN A 1 101 ? 7.284 13.103 2.784 1.00 86.12 101 GLN A CA 1
ATOM 806 C C . GLN A 1 101 ? 5.984 12.292 2.882 1.00 86.12 101 GLN A C 1
ATOM 808 O O . GLN A 1 101 ? 4.931 12.822 3.222 1.00 86.12 101 GLN A O 1
ATOM 813 N N . HIS A 1 102 ? 6.072 10.978 2.671 1.00 83.25 102 HIS A N 1
ATOM 814 C CA . HIS A 1 102 ? 4.924 10.084 2.793 1.00 83.25 102 HIS A CA 1
ATOM 815 C C . HIS A 1 102 ? 4.483 9.927 4.253 1.00 83.25 102 HIS A C 1
ATOM 817 O O . HIS A 1 102 ? 3.283 9.871 4.520 1.00 83.25 102 HIS A O 1
ATOM 823 N N . ALA A 1 103 ? 5.431 9.892 5.199 1.00 88.94 103 ALA A N 1
ATOM 824 C CA . ALA A 1 103 ? 5.117 9.872 6.627 1.00 88.94 103 ALA A CA 1
ATOM 825 C C . ALA A 1 103 ? 4.349 11.137 7.045 1.00 88.94 103 ALA A C 1
ATOM 827 O O . ALA A 1 103 ? 3.315 11.032 7.701 1.00 88.94 103 ALA A O 1
ATOM 828 N N . ILE A 1 104 ? 4.784 12.318 6.586 1.00 91.38 104 ILE A N 1
ATOM 829 C CA . ILE A 1 104 ? 4.101 13.598 6.833 1.00 91.38 104 ILE A CA 1
ATOM 830 C C . ILE A 1 104 ? 2.652 13.542 6.344 1.00 91.38 104 ILE A C 1
ATOM 832 O O . ILE A 1 104 ? 1.749 13.893 7.100 1.00 91.38 104 ILE A O 1
ATOM 836 N N . THR A 1 105 ? 2.401 13.048 5.126 1.00 86.94 105 THR A N 1
ATOM 837 C CA . THR A 1 105 ? 1.029 12.903 4.608 1.00 86.94 105 THR A CA 1
ATOM 838 C C . THR A 1 105 ? 0.166 12.013 5.506 1.00 86.94 105 THR A C 1
ATOM 840 O O . THR A 1 105 ? -1.003 12.318 5.732 1.00 86.94 105 THR A O 1
ATOM 843 N N . ARG A 1 106 ? 0.721 10.925 6.056 1.00 86.25 106 ARG A N 1
ATOM 844 C CA . ARG A 1 106 ? -0.012 10.035 6.971 1.00 86.25 106 ARG A CA 1
ATOM 845 C C . ARG A 1 106 ? -0.277 10.687 8.328 1.00 86.25 106 ARG A C 1
ATOM 847 O O . ARG A 1 106 ? -1.395 10.582 8.817 1.00 86.25 106 ARG A O 1
ATOM 854 N N . TYR A 1 107 ? 0.679 11.421 8.897 1.00 92.12 107 TYR A N 1
ATOM 855 C CA . TYR A 1 107 ? 0.431 12.182 10.127 1.00 92.12 107 TYR A CA 1
ATOM 856 C C . TYR A 1 107 ? -0.606 13.294 9.920 1.00 92.12 107 TYR A C 1
ATOM 858 O O . TYR A 1 107 ? -1.450 13.508 10.784 1.00 92.12 107 TYR A O 1
ATOM 866 N N . GLN A 1 108 ? -0.617 13.955 8.759 1.00 89.88 108 GLN A N 1
ATOM 867 C CA . GLN A 1 108 ? -1.658 14.930 8.416 1.00 89.88 108 GLN A CA 1
ATOM 868 C C . GLN A 1 108 ? -3.053 14.294 8.335 1.00 89.88 108 GLN A C 1
ATOM 870 O O . GLN A 1 108 ? -4.019 14.924 8.754 1.00 89.88 108 GLN A O 1
ATOM 875 N N . MET A 1 109 ? -3.169 13.056 7.839 1.00 86.62 109 MET A N 1
ATOM 876 C CA . MET A 1 109 ? -4.435 12.306 7.862 1.00 86.62 109 MET A CA 1
ATOM 877 C C . MET A 1 109 ? -4.906 12.020 9.291 1.00 86.62 109 MET A C 1
ATOM 879 O O . MET A 1 109 ? -6.088 12.163 9.568 1.00 86.62 109 MET A O 1
ATOM 883 N N . ILE A 1 110 ? -3.995 11.671 10.207 1.00 90.31 110 ILE A N 1
ATOM 884 C CA . ILE A 1 110 ? -4.334 11.457 11.625 1.00 90.31 110 ILE A CA 1
ATOM 885 C C . ILE A 1 110 ? -4.875 12.742 12.251 1.00 90.31 110 ILE A C 1
ATOM 887 O O . ILE A 1 110 ? -5.890 12.704 12.935 1.00 90.31 110 ILE A O 1
ATOM 891 N N . ILE A 1 111 ? -4.219 13.882 11.995 1.00 89.62 111 ILE A N 1
ATOM 892 C CA . ILE A 1 111 ? -4.685 15.179 12.499 1.00 89.62 111 ILE A CA 1
ATOM 893 C C . ILE A 1 111 ? -6.105 15.444 11.999 1.00 89.62 111 ILE A C 1
ATOM 895 O O . ILE A 1 111 ? -6.974 15.691 12.820 1.00 89.62 111 ILE A O 1
ATOM 899 N N . LYS A 1 112 ? -6.352 15.315 10.688 1.00 86.31 112 LYS A N 1
ATOM 900 C CA . LYS A 1 112 ? -7.686 15.518 10.101 1.00 86.31 112 LYS A CA 1
ATOM 901 C C . LYS A 1 112 ? -8.751 14.585 10.668 1.00 86.31 112 LYS A C 1
ATOM 903 O O . LYS A 1 112 ? -9.892 14.992 10.807 1.00 86.31 112 LYS A O 1
ATOM 908 N N . LEU A 1 113 ? -8.386 13.343 10.978 1.00 84.81 113 LEU A N 1
ATOM 909 C CA . LEU A 1 113 ? -9.324 12.356 11.500 1.00 84.81 113 LEU A CA 1
ATOM 910 C C . LEU A 1 113 ? -9.752 12.657 12.947 1.00 84.81 113 LEU A C 1
ATOM 912 O O . LEU A 1 113 ? -10.876 12.335 13.331 1.00 84.81 113 LEU A O 1
ATOM 916 N N . LEU A 1 114 ? -8.853 13.248 13.741 1.00 83.88 114 LEU A N 1
ATOM 917 C CA . LEU A 1 114 ? -9.045 13.521 15.171 1.00 83.88 114 LEU A CA 1
ATOM 918 C C . LEU A 1 114 ? -9.507 14.954 15.487 1.00 83.88 114 LEU A C 1
ATOM 920 O O . LEU A 1 114 ? -9.818 15.234 16.644 1.00 83.88 114 LEU A O 1
ATOM 924 N N . THR A 1 115 ? -9.521 15.852 14.500 1.00 78.75 115 THR A N 1
ATOM 925 C CA . THR A 1 115 ? -10.053 17.225 14.605 1.00 78.75 115 THR A CA 1
ATOM 926 C C . THR A 1 115 ? -11.456 17.320 14.040 1.00 78.75 115 THR A C 1
ATOM 928 O O . THR A 1 115 ? -12.307 17.950 14.701 1.00 78.75 115 THR A O 1
#